Protein AF-A0A8T7ET95-F1 (afdb_monomer_lite)

Secondary structure (DSSP, 8-state):
--HHHHHHHHHHHHHHHHHHHHHHHHHHHSS----EEEEETTTEEEEE-HHHHHHHHHHHHHHHHHHHHHTSPPPPPPPP----S---

pLDDT: mean 88.33, std 13.87, range [48.28, 98.75]

Sequence (88 aa):
MDRAAWGKRLAMAFIIGGALGNVVDRVRFDYVIDFINYRIPGVISNVSNLADHAIVAGVIALLIITWRAEDEPAPEPAPADTPDAAGE

Radius of gyration: 23.2 Å; chains: 1; bounding box: 56×46×63 Å

Foldseek 3Di:
DDPLVVLLVQLVCLQVVLVVLQVVCCVVPVGGDFDDFDDDPPPDTDTHDVSVVSNVSSVVSNVVSVVVVVPDPDPDPDPPPPPDPDDD

Structure (mmCIF, N/CA/C/O backbone):
data_AF-A0A8T7ET95-F1
#
_entry.id   AF-A0A8T7ET95-F1
#
loop_
_atom_site.group_PDB
_atom_site.id
_atom_site.type_symbol
_atom_site.label_atom_id
_atom_site.label_alt_id
_atom_site.label_comp_id
_atom_site.labe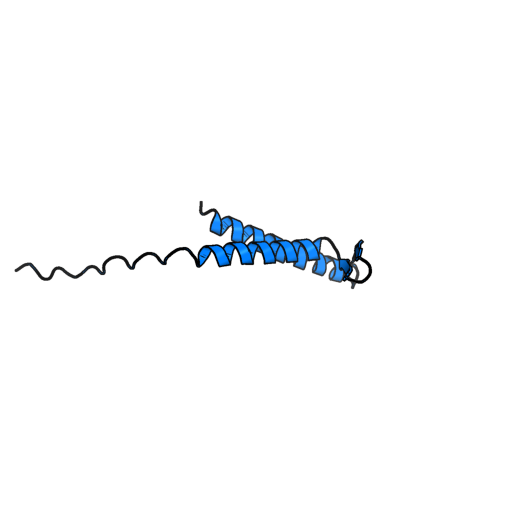l_asym_id
_atom_site.label_entity_id
_atom_site.label_seq_id
_atom_site.pdbx_PDB_ins_code
_atom_site.Cartn_x
_atom_site.Cartn_y
_atom_site.Cartn_z
_atom_site.occupancy
_atom_site.B_iso_or_equiv
_atom_site.auth_seq_id
_atom_site.auth_comp_id
_atom_site.auth_asym_id
_atom_site.auth_atom_id
_atom_site.pdbx_PDB_model_num
ATOM 1 N N . MET A 1 1 ? -29.427 -3.874 7.720 1.00 58.03 1 MET A N 1
ATOM 2 C CA . MET A 1 1 ? -28.073 -4.217 7.225 1.00 58.03 1 MET A CA 1
ATOM 3 C C . MET A 1 1 ? -27.061 -3.445 8.052 1.00 58.03 1 MET A C 1
ATOM 5 O O . MET A 1 1 ? -27.218 -2.237 8.167 1.00 58.03 1 MET A O 1
ATOM 9 N N . ASP A 1 2 ? -26.087 -4.128 8.654 1.00 80.25 2 ASP A N 1
ATOM 10 C CA . ASP A 1 2 ? -25.056 -3.503 9.493 1.00 80.25 2 ASP A CA 1
ATOM 11 C C . ASP A 1 2 ? -24.086 -2.661 8.636 1.00 80.25 2 ASP A C 1
ATOM 13 O O . ASP A 1 2 ? -23.401 -3.176 7.744 1.00 80.25 2 ASP A O 1
ATOM 17 N N . ARG A 1 3 ? -24.060 -1.345 8.886 1.00 82.62 3 ARG A N 1
ATOM 18 C CA . ARG A 1 3 ? -23.206 -0.384 8.166 1.00 82.62 3 ARG A CA 1
ATOM 19 C C . ARG A 1 3 ? -21.725 -0.619 8.472 1.00 82.62 3 ARG A C 1
ATOM 21 O O . ARG A 1 3 ? -20.901 -0.423 7.577 1.00 82.62 3 ARG A O 1
ATOM 28 N N . ALA A 1 4 ? -21.391 -1.080 9.677 1.00 79.50 4 ALA A N 1
ATOM 29 C CA . ALA A 1 4 ? -20.016 -1.368 10.073 1.00 79.50 4 ALA A CA 1
ATOM 30 C C . ALA A 1 4 ? -19.484 -2.610 9.343 1.00 79.50 4 ALA A C 1
ATOM 32 O O . ALA A 1 4 ? -18.386 -2.580 8.777 1.00 79.50 4 ALA A O 1
ATOM 33 N N . ALA A 1 5 ? -20.282 -3.679 9.255 1.00 86.31 5 ALA A N 1
ATOM 34 C CA . ALA A 1 5 ? -19.945 -4.847 8.442 1.00 86.31 5 ALA A CA 1
ATOM 35 C C . ALA A 1 5 ? -19.724 -4.496 6.962 1.00 86.31 5 ALA A C 1
ATOM 37 O O . ALA A 1 5 ? -18.792 -5.011 6.341 1.00 86.31 5 ALA A O 1
ATOM 38 N N . TRP A 1 6 ? -20.546 -3.613 6.387 1.00 92.81 6 TRP A N 1
ATOM 39 C CA . TRP A 1 6 ? -20.367 -3.188 4.996 1.00 92.81 6 TRP A CA 1
ATOM 40 C C . TRP A 1 6 ? -19.099 -2.345 4.801 1.00 92.81 6 TRP A C 1
ATOM 42 O O . TRP A 1 6 ? -18.350 -2.587 3.853 1.00 92.81 6 TRP A O 1
ATOM 52 N N . GLY A 1 7 ? -18.797 -1.440 5.738 1.00 94.56 7 GLY A N 1
ATOM 53 C CA . GLY A 1 7 ? -17.551 -0.670 5.735 1.00 94.56 7 GLY A CA 1
ATOM 54 C C . GLY A 1 7 ? -16.305 -1.561 5.738 1.00 94.56 7 GLY A C 1
ATOM 55 O O . GLY A 1 7 ? -15.409 -1.364 4.919 1.00 94.56 7 GLY A O 1
ATOM 56 N N . LYS A 1 8 ? -16.275 -2.602 6.586 1.00 95.75 8 LYS A N 1
ATOM 57 C CA . LYS A 1 8 ? -15.157 -3.566 6.631 1.00 95.75 8 LYS A CA 1
ATOM 58 C C . LYS A 1 8 ? -14.983 -4.315 5.309 1.00 95.75 8 LYS A C 1
ATOM 60 O O . LYS A 1 8 ? -13.860 -4.499 4.848 1.00 95.75 8 LYS A O 1
ATOM 65 N N . ARG A 1 9 ? -16.087 -4.723 4.671 1.00 97.06 9 ARG A N 1
ATOM 66 C CA . ARG A 1 9 ? -16.049 -5.402 3.362 1.00 97.06 9 ARG A CA 1
ATOM 67 C C . ARG A 1 9 ? -15.472 -4.504 2.275 1.00 97.06 9 ARG A C 1
ATOM 69 O O . ARG A 1 9 ? -14.658 -4.974 1.489 1.00 97.06 9 ARG A O 1
ATOM 76 N N . LEU A 1 10 ? -15.859 -3.228 2.249 1.00 97.50 10 LEU A N 1
ATOM 77 C CA . LEU A 1 10 ? -15.278 -2.270 1.311 1.00 97.50 10 LEU A CA 1
ATOM 78 C C . LEU A 1 10 ? -13.785 -2.068 1.559 1.00 97.50 10 LEU A C 1
ATOM 80 O O . LEU A 1 10 ? -13.011 -2.156 0.614 1.00 97.50 10 LEU A O 1
ATOM 84 N N . ALA A 1 11 ? -13.369 -1.866 2.810 1.00 97.88 11 ALA A N 1
ATOM 85 C CA . ALA A 1 11 ? -11.955 -1.719 3.148 1.00 97.88 11 ALA A CA 1
ATOM 86 C C . ALA A 1 11 ? -11.124 -2.923 2.659 1.00 97.88 11 ALA A C 1
ATOM 88 O O . ALA A 1 11 ? -10.099 -2.749 2.000 1.00 97.88 11 ALA A O 1
ATOM 89 N N . MET A 1 12 ? -11.624 -4.144 2.878 1.00 98.19 12 MET A N 1
ATOM 90 C CA . MET A 1 12 ? -11.000 -5.367 2.364 1.00 98.19 12 MET A CA 1
ATOM 91 C C . MET A 1 12 ? -10.986 -5.431 0.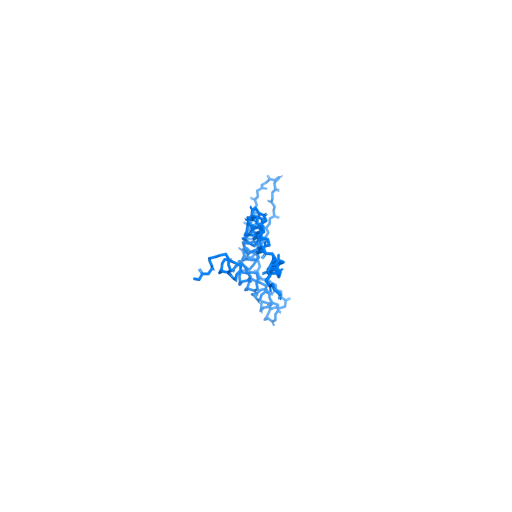833 1.00 98.19 12 MET A C 1
ATOM 93 O O . MET A 1 12 ? -9.985 -5.847 0.255 1.00 98.19 12 MET A O 1
ATOM 97 N N . ALA A 1 13 ? -12.056 -4.996 0.161 1.00 98.38 13 ALA A N 1
ATOM 98 C CA . ALA A 1 13 ? -12.102 -4.949 -1.299 1.00 98.38 13 ALA A CA 1
ATOM 99 C C . ALA A 1 13 ? -11.043 -3.997 -1.882 1.00 98.38 13 ALA A C 1
ATOM 101 O O . ALA A 1 13 ? -10.423 -4.334 -2.887 1.00 98.38 13 ALA A O 1
ATOM 102 N N . PHE A 1 14 ? -10.785 -2.857 -1.234 1.00 98.62 14 PHE A N 1
ATOM 103 C CA . PHE A 1 14 ? -9.713 -1.931 -1.619 1.00 98.62 14 PHE A CA 1
ATOM 104 C C . PHE A 1 14 ? -8.322 -2.567 -1.482 1.00 98.62 14 PHE A C 1
ATOM 106 O O . PHE A 1 14 ? -7.524 -2.501 -2.417 1.00 98.62 14 PHE A O 1
ATOM 113 N N . ILE A 1 15 ? -8.052 -3.237 -0.355 1.00 98.75 15 ILE A N 1
ATOM 114 C CA . ILE A 1 15 ? -6.769 -3.915 -0.104 1.00 98.75 15 ILE A CA 1
ATOM 115 C C . ILE A 1 15 ? -6.539 -5.035 -1.122 1.00 98.75 15 ILE A C 1
ATOM 117 O O . ILE A 1 15 ? -5.503 -5.076 -1.784 1.00 98.75 15 ILE A O 1
ATOM 121 N N . ILE A 1 16 ? -7.516 -5.932 -1.269 1.00 98.69 16 ILE A N 1
ATOM 122 C CA . ILE A 1 16 ? -7.411 -7.085 -2.169 1.00 98.69 16 ILE A CA 1
ATOM 123 C C . ILE A 1 16 ? -7.354 -6.621 -3.625 1.00 98.69 16 ILE A C 1
ATOM 125 O O . ILE A 1 16 ? -6.545 -7.132 -4.393 1.00 98.69 16 ILE A O 1
ATOM 129 N N . GLY A 1 17 ? -8.175 -5.640 -4.007 1.00 98.50 17 GLY A N 1
ATOM 130 C CA . GLY A 1 17 ? -8.194 -5.089 -5.359 1.00 98.50 17 GLY A CA 1
ATOM 131 C C . GLY A 1 17 ? -6.861 -4.451 -5.750 1.00 98.50 17 GLY A C 1
ATOM 132 O O . GLY A 1 17 ? -6.348 -4.737 -6.830 1.00 98.50 17 GLY A O 1
ATOM 133 N N . GLY A 1 18 ? -6.261 -3.652 -4.861 1.00 98.50 18 GLY A N 1
ATOM 134 C CA . GLY A 1 18 ? -4.936 -3.077 -5.098 1.00 98.50 18 GLY A CA 1
ATOM 135 C C . GLY A 1 18 ? -3.841 -4.146 -5.167 1.00 98.50 18 GLY A C 1
ATOM 136 O O . GLY A 1 18 ? -3.052 -4.163 -6.112 1.00 98.50 18 GLY A O 1
ATOM 137 N N . ALA A 1 19 ? -3.837 -5.108 -4.238 1.00 98.50 19 ALA A N 1
ATOM 138 C CA . ALA A 1 19 ? -2.879 -6.213 -4.267 1.00 98.50 19 ALA A CA 1
ATOM 139 C C . ALA A 1 19 ? -2.988 -7.029 -5.566 1.00 98.50 19 ALA A C 1
ATOM 141 O O . ALA A 1 19 ? -1.971 -7.336 -6.189 1.00 98.50 19 ALA A O 1
ATOM 142 N N . LEU A 1 20 ? -4.213 -7.325 -6.011 1.00 98.56 20 LEU A N 1
ATOM 143 C CA . LEU A 1 20 ? -4.459 -8.036 -7.260 1.00 98.56 20 LEU A CA 1
ATOM 144 C C . LEU A 1 20 ? -3.995 -7.230 -8.477 1.00 98.56 20 LEU A C 1
ATOM 146 O O . LEU A 1 20 ? -3.386 -7.814 -9.366 1.00 98.56 20 LEU A O 1
ATOM 150 N N . GLY A 1 21 ? -4.214 -5.912 -8.512 1.00 98.00 21 GLY A N 1
ATOM 151 C CA . GLY A 1 21 ? -3.702 -5.048 -9.584 1.00 98.00 21 GLY A CA 1
ATOM 152 C C . GLY A 1 21 ? -2.181 -5.152 -9.727 1.00 98.00 21 GLY A C 1
ATOM 153 O O . GLY A 1 21 ? -1.674 -5.457 -10.804 1.00 98.00 21 GLY A O 1
ATOM 154 N N . ASN A 1 22 ? -1.464 -5.049 -8.608 1.00 98.31 22 ASN A N 1
ATOM 155 C CA . ASN A 1 22 ? -0.009 -5.200 -8.565 1.00 98.31 22 ASN A CA 1
ATOM 156 C C . ASN A 1 22 ? 0.475 -6.622 -8.925 1.00 98.31 22 ASN A C 1
ATOM 158 O O . ASN A 1 22 ? 1.607 -6.795 -9.384 1.00 98.31 22 ASN A O 1
ATOM 162 N N . VAL A 1 23 ? -0.337 -7.658 -8.696 1.00 98.44 23 VAL A N 1
ATOM 163 C CA . VAL A 1 23 ? -0.042 -9.032 -9.140 1.00 98.44 23 VAL A CA 1
ATOM 164 C C . VAL A 1 23 ? -0.265 -9.181 -10.642 1.00 98.44 23 VAL A C 1
ATOM 166 O O . VAL A 1 23 ? 0.577 -9.768 -11.315 1.00 98.44 23 VAL A O 1
ATOM 169 N N . VAL A 1 24 ? -1.361 -8.641 -11.180 1.00 98.25 24 VAL A N 1
ATOM 170 C CA . VAL A 1 24 ? -1.659 -8.667 -12.621 1.00 98.25 24 VAL A CA 1
ATOM 171 C C . VAL A 1 24 ? -0.540 -7.996 -13.411 1.00 98.25 24 VAL A C 1
ATOM 173 O O . VAL A 1 24 ? -0.098 -8.556 -14.416 1.00 98.25 24 VAL A O 1
ATOM 176 N N . ASP A 1 25 ? -0.033 -6.863 -12.926 1.00 97.75 25 ASP A N 1
ATOM 177 C CA . ASP A 1 25 ? 1.113 -6.185 -13.531 1.00 97.75 25 ASP A CA 1
ATOM 178 C C . ASP A 1 25 ? 2.347 -7.091 -13.568 1.00 97.75 25 ASP A C 1
ATOM 180 O O . ASP A 1 25 ? 2.923 -7.298 -14.633 1.00 97.75 25 ASP A O 1
ATOM 184 N N . ARG A 1 26 ? 2.693 -7.737 -12.448 1.00 97.88 26 ARG A N 1
ATOM 185 C CA . ARG A 1 26 ? 3.831 -8.670 -12.398 1.00 97.88 26 ARG A CA 1
ATOM 186 C C . ARG A 1 26 ? 3.655 -9.874 -13.316 1.00 97.88 26 ARG A C 1
ATOM 188 O O . ARG A 1 26 ? 4.606 -10.275 -13.969 1.00 97.88 26 ARG A O 1
ATOM 195 N N . VAL A 1 27 ? 2.453 -10.438 -13.409 1.00 98.31 27 VAL A N 1
ATOM 196 C CA . VAL A 1 27 ? 2.196 -11.574 -14.312 1.00 98.31 27 VAL A CA 1
ATOM 197 C C . VAL A 1 27 ? 2.330 -11.157 -15.778 1.00 98.31 27 VAL A C 1
ATOM 199 O O . VAL A 1 27 ? 2.747 -11.961 -16.610 1.00 98.31 27 VAL A O 1
ATOM 202 N N . ARG A 1 28 ? 1.970 -9.914 -16.115 1.00 98.25 28 ARG A N 1
ATOM 203 C CA . ARG A 1 28 ? 1.932 -9.440 -17.502 1.00 98.25 28 ARG A CA 1
ATOM 204 C C . ARG A 1 28 ? 3.238 -8.802 -17.971 1.00 98.25 28 ARG A C 1
ATOM 206 O O . ARG A 1 28 ? 3.558 -8.902 -19.153 1.00 98.25 28 ARG A O 1
ATOM 213 N N . PHE A 1 29 ? 3.950 -8.135 -17.070 1.00 97.06 29 PHE A N 1
ATOM 214 C CA . PHE A 1 29 ? 5.097 -7.285 -17.383 1.00 97.06 29 PHE A CA 1
ATOM 215 C C . PHE A 1 29 ? 6.364 -7.644 -16.596 1.00 97.06 29 PHE A C 1
ATOM 217 O O . PHE A 1 29 ? 7.408 -7.088 -16.906 1.00 97.06 29 PHE A O 1
ATOM 224 N N . ASP A 1 30 ? 6.304 -8.553 -15.614 1.00 97.38 30 ASP A N 1
ATOM 225 C CA . ASP A 1 30 ? 7.401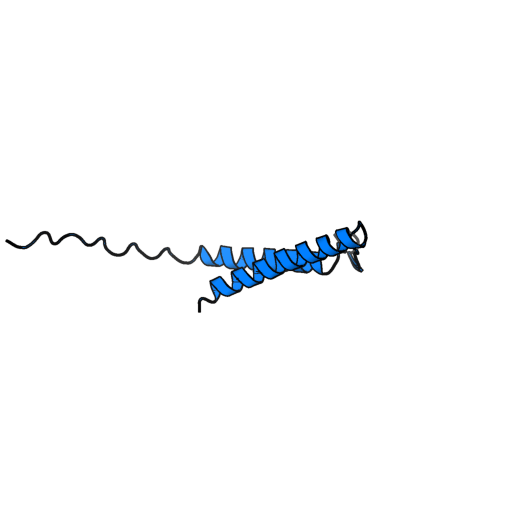 -8.910 -14.685 1.00 97.38 30 ASP A CA 1
ATOM 226 C C . ASP A 1 30 ? 7.798 -7.796 -13.688 1.00 97.38 30 ASP A C 1
ATOM 228 O O . ASP A 1 30 ? 8.610 -7.989 -12.786 1.00 97.38 30 ASP A O 1
ATOM 232 N N . TYR A 1 31 ? 7.161 -6.626 -13.778 1.00 96.19 31 TYR A N 1
ATOM 233 C CA . TYR A 1 31 ? 7.321 -5.498 -12.861 1.00 96.19 31 TYR A CA 1
ATOM 234 C C . TYR A 1 31 ? 5.992 -4.757 -12.663 1.00 96.19 31 TYR A C 1
ATOM 236 O O . TYR A 1 31 ? 5.012 -5.011 -13.358 1.00 96.19 31 TYR A O 1
ATOM 244 N N . VAL A 1 32 ? 5.958 -3.844 -11.689 1.00 97.62 32 VAL A N 1
ATOM 245 C CA . VAL A 1 32 ? 4.815 -2.951 -11.437 1.00 97.62 32 VAL A CA 1
ATOM 246 C C . VAL A 1 32 ? 5.089 -1.591 -12.062 1.00 97.62 32 VAL A C 1
ATOM 248 O O . VAL A 1 32 ? 6.220 -1.102 -12.003 1.00 97.62 32 VAL A O 1
ATOM 251 N N . ILE A 1 33 ? 4.073 -0.992 -12.683 1.00 96.69 33 ILE A N 1
ATOM 252 C CA . ILE A 1 33 ? 4.209 0.312 -13.335 1.00 96.69 33 ILE A CA 1
ATOM 253 C C . ILE A 1 33 ? 3.834 1.416 -12.348 1.00 96.69 33 ILE A C 1
ATOM 255 O O . ILE A 1 33 ? 2.654 1.667 -12.102 1.00 96.69 33 ILE A O 1
ATOM 259 N N . ASP A 1 34 ? 4.838 2.139 -11.857 1.00 96.44 34 ASP A N 1
ATOM 260 C CA . ASP A 1 34 ? 4.624 3.327 -11.035 1.00 96.44 34 ASP A CA 1
ATOM 261 C C . ASP A 1 34 ? 4.551 4.586 -11.906 1.00 96.44 34 ASP A C 1
ATOM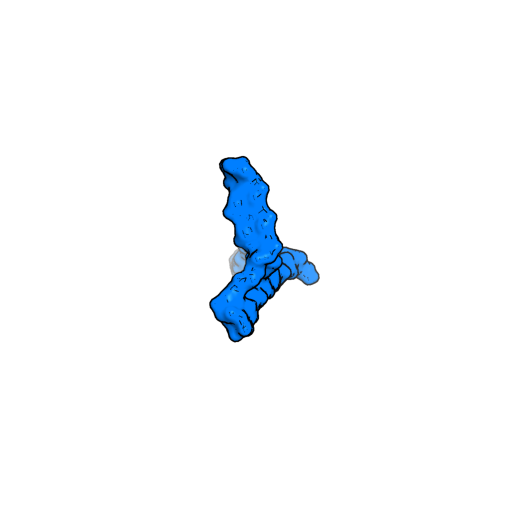 263 O O . ASP A 1 34 ? 5.469 4.903 -12.664 1.00 96.44 34 ASP A O 1
ATOM 267 N N . PHE A 1 35 ? 3.440 5.314 -11.809 1.00 95.81 35 PHE A N 1
ATOM 268 C CA . PHE A 1 35 ? 3.148 6.477 -12.659 1.00 95.81 35 PHE A CA 1
ATOM 269 C C . PHE A 1 35 ? 2.804 7.744 -11.870 1.00 95.81 35 PHE A C 1
ATOM 271 O O . PHE A 1 35 ? 2.661 8.820 -12.453 1.00 95.81 35 PHE A O 1
ATOM 278 N N . ILE A 1 36 ? 2.679 7.645 -10.548 1.00 95.44 36 ILE A N 1
ATOM 279 C CA . ILE A 1 36 ? 2.426 8.770 -9.652 1.00 95.44 36 ILE A CA 1
ATOM 280 C C . ILE A 1 36 ? 3.752 9.154 -9.004 1.00 95.44 36 ILE A C 1
ATOM 282 O O . ILE A 1 36 ? 4.412 8.321 -8.393 1.00 95.44 36 ILE A O 1
ATOM 286 N N . ASN A 1 37 ? 4.155 10.418 -9.133 1.00 95.75 37 ASN A N 1
ATOM 287 C CA . ASN A 1 37 ? 5.413 10.922 -8.585 1.00 95.75 37 ASN A CA 1
ATOM 288 C C . ASN A 1 37 ? 5.144 12.111 -7.658 1.00 95.75 37 ASN A C 1
ATOM 290 O O . ASN A 1 37 ? 4.719 13.178 -8.106 1.00 95.75 37 ASN A O 1
ATOM 294 N N . TYR A 1 38 ? 5.411 11.923 -6.368 1.00 92.75 38 TYR A N 1
ATOM 295 C CA . TYR A 1 38 ? 5.368 12.970 -5.358 1.00 92.75 38 TYR A CA 1
ATOM 296 C C . TYR A 1 38 ? 6.787 13.356 -4.963 1.00 92.75 38 TYR A C 1
ATOM 298 O O . TYR A 1 38 ? 7.545 12.546 -4.425 1.00 92.75 38 TYR A O 1
ATOM 306 N N . ARG A 1 39 ? 7.132 14.627 -5.167 1.00 92.88 39 ARG A N 1
ATOM 307 C CA . ARG A 1 39 ? 8.417 15.174 -4.741 1.00 92.88 39 ARG A CA 1
ATOM 308 C C . ARG A 1 39 ? 8.207 16.484 -3.998 1.00 92.88 39 ARG A C 1
ATOM 310 O O . ARG A 1 39 ? 7.851 17.495 -4.593 1.00 92.88 39 ARG A O 1
ATOM 317 N N . ILE A 1 40 ? 8.467 16.449 -2.697 1.00 92.19 40 ILE A N 1
ATOM 318 C CA . ILE A 1 40 ? 8.512 17.620 -1.824 1.00 92.19 40 ILE A CA 1
ATOM 319 C C . ILE A 1 40 ? 9.960 17.741 -1.329 1.00 92.19 40 ILE A C 1
ATOM 321 O O . ILE A 1 40 ? 10.416 16.863 -0.587 1.00 92.19 40 ILE A O 1
ATOM 325 N N . PRO A 1 41 ? 10.711 18.780 -1.745 1.00 91.81 41 PRO A N 1
ATOM 326 C CA . PRO A 1 41 ? 12.118 18.939 -1.384 1.00 91.81 41 PRO A CA 1
ATOM 327 C C . PRO A 1 41 ? 12.344 18.864 0.130 1.00 91.81 41 PRO A C 1
ATOM 329 O O . PRO A 1 41 ? 11.701 19.578 0.891 1.00 91.81 41 PRO A O 1
ATOM 332 N N . GLY A 1 42 ? 13.252 17.984 0.561 1.00 90.94 42 GLY A N 1
ATOM 333 C CA . GLY A 1 42 ? 13.601 17.801 1.975 1.00 90.94 42 GLY A CA 1
ATOM 334 C C . GLY A 1 42 ? 12.558 17.074 2.833 1.00 90.94 42 GLY A C 1
ATOM 335 O O . GLY A 1 42 ? 12.807 16.887 4.018 1.00 90.94 42 GLY A O 1
ATOM 336 N N . VAL A 1 43 ? 11.422 16.652 2.264 1.00 93.62 43 VAL A N 1
ATOM 337 C CA . VAL A 1 43 ? 10.326 16.020 3.022 1.00 93.62 43 VAL A CA 1
ATOM 338 C C . VAL A 1 43 ? 10.010 14.626 2.498 1.00 93.62 43 VAL A C 1
ATOM 340 O O . VAL A 1 43 ? 10.084 13.658 3.248 1.00 93.62 43 VAL A O 1
ATOM 343 N N . ILE A 1 44 ? 9.650 14.505 1.216 1.00 89.56 44 ILE A N 1
ATOM 344 C CA . ILE A 1 44 ? 9.182 13.238 0.648 1.00 89.56 44 ILE A CA 1
ATOM 345 C C . ILE A 1 44 ? 9.612 13.107 -0.812 1.00 89.56 44 ILE A C 1
ATOM 347 O O . ILE A 1 44 ? 9.539 14.054 -1.597 1.00 89.56 44 ILE A O 1
ATOM 351 N N . SER A 1 45 ? 10.045 11.907 -1.180 1.00 92.06 45 SER A N 1
ATOM 352 C CA . SER A 1 45 ? 10.262 11.496 -2.563 1.00 92.06 45 SER A CA 1
ATOM 353 C C . SER A 1 45 ? 9.646 10.115 -2.709 1.00 92.06 45 SER A C 1
ATOM 355 O O . SER A 1 45 ? 10.242 9.137 -2.267 1.00 92.06 45 SER A O 1
ATOM 357 N N . ASN A 1 46 ? 8.447 10.052 -3.281 1.00 93.56 46 ASN A N 1
ATOM 358 C CA . ASN A 1 46 ? 7.682 8.820 -3.419 1.00 93.56 46 ASN A CA 1
ATOM 359 C C . ASN A 1 46 ? 7.238 8.637 -4.869 1.00 93.56 46 ASN A C 1
ATOM 361 O O . ASN A 1 46 ? 6.695 9.565 -5.470 1.00 93.56 46 ASN A O 1
ATOM 365 N N . VAL A 1 47 ? 7.449 7.441 -5.408 1.00 95.88 47 VAL A N 1
ATOM 366 C CA . VAL A 1 47 ? 6.882 7.021 -6.690 1.00 95.88 47 VAL A CA 1
ATOM 367 C C . VAL A 1 47 ? 5.949 5.856 -6.384 1.00 95.88 47 VAL A C 1
ATOM 369 O O . VAL A 1 47 ? 6.325 4.971 -5.622 1.00 95.88 47 VAL A O 1
ATOM 372 N N . SER A 1 48 ? 4.722 5.909 -6.885 1.00 96.88 48 SER A N 1
ATOM 373 C CA . SER A 1 48 ? 3.679 4.929 -6.581 1.00 96.88 48 SER A CA 1
ATOM 374 C C . SER A 1 48 ? 2.713 4.758 -7.748 1.00 96.88 48 SER A C 1
ATOM 376 O O . SER A 1 48 ? 2.777 5.459 -8.764 1.00 96.88 48 SER A O 1
ATOM 378 N N . ASN A 1 49 ? 1.777 3.832 -7.594 1.00 97.62 49 ASN A N 1
ATOM 379 C CA . ASN A 1 49 ? 0.675 3.611 -8.522 1.00 97.62 49 ASN A CA 1
ATOM 380 C C . ASN A 1 49 ? -0.682 3.685 -7.794 1.00 97.62 49 ASN A C 1
ATOM 382 O O . ASN A 1 49 ? -0.776 3.864 -6.576 1.00 97.62 49 ASN A O 1
ATOM 386 N N . LEU A 1 50 ? -1.770 3.561 -8.556 1.00 97.81 50 LEU A N 1
ATOM 387 C CA . LEU A 1 50 ? -3.124 3.588 -7.996 1.00 97.81 50 LEU A CA 1
ATOM 388 C C . LEU A 1 50 ? -3.417 2.387 -7.078 1.00 97.81 50 LEU A C 1
ATOM 390 O O . LEU A 1 50 ? -4.172 2.538 -6.117 1.00 97.81 50 LEU A O 1
ATOM 394 N N . ALA A 1 51 ? -2.837 1.216 -7.350 1.00 98.12 51 ALA A N 1
ATOM 395 C CA . ALA A 1 51 ? -3.013 0.028 -6.520 1.00 98.12 51 ALA A CA 1
ATOM 396 C C . ALA A 1 51 ? -2.430 0.225 -5.111 1.00 98.12 51 ALA A C 1
ATOM 398 O O . ALA A 1 51 ? -3.093 -0.125 -4.132 1.00 98.12 51 ALA A O 1
ATOM 399 N N . ASP A 1 52 ? -1.272 0.872 -4.982 1.00 97.69 52 ASP A N 1
ATOM 400 C CA . ASP A 1 52 ? -0.680 1.208 -3.682 1.00 97.69 52 ASP A CA 1
ATOM 401 C C . ASP A 1 52 ? -1.590 2.149 -2.886 1.00 97.69 52 ASP A C 1
ATOM 403 O O . ASP A 1 52 ? -1.843 1.931 -1.699 1.00 97.69 52 ASP A O 1
ATOM 407 N N . HIS A 1 53 ? -2.159 3.167 -3.540 1.00 97.88 53 HIS A N 1
ATOM 408 C CA . HIS A 1 53 ? -3.106 4.075 -2.889 1.00 97.88 53 HIS A CA 1
ATOM 409 C C . HIS A 1 53 ? -4.412 3.384 -2.497 1.00 97.88 53 HIS A C 1
ATOM 411 O O . HIS A 1 53 ? -4.965 3.703 -1.443 1.00 97.88 53 HIS A O 1
ATOM 417 N N . ALA A 1 54 ? -4.892 2.424 -3.292 1.00 98.50 54 ALA A N 1
ATOM 418 C CA . ALA A 1 54 ? -6.052 1.619 -2.929 1.00 98.50 54 ALA A CA 1
ATOM 419 C C . ALA A 1 54 ? -5.774 0.778 -1.674 1.00 98.50 54 ALA A C 1
ATOM 421 O O . ALA A 1 54 ? -6.596 0.768 -0.757 1.00 98.50 54 ALA A O 1
ATOM 422 N N . ILE A 1 55 ? -4.596 0.150 -1.586 1.00 98.62 55 ILE A N 1
ATOM 423 C CA . ILE A 1 55 ? -4.174 -0.598 -0.394 1.00 98.62 55 ILE A CA 1
ATOM 424 C C . ILE A 1 55 ? -4.107 0.331 0.820 1.00 98.62 55 ILE A C 1
ATOM 426 O O . ILE A 1 55 ? -4.724 0.035 1.843 1.00 98.62 55 ILE A O 1
ATOM 430 N N . VAL A 1 56 ? -3.417 1.470 0.708 1.00 98.19 56 VAL A N 1
ATOM 431 C CA . VAL A 1 56 ? -3.277 2.438 1.809 1.00 98.19 56 VAL A CA 1
ATOM 432 C C . VAL A 1 56 ? -4.643 2.947 2.274 1.00 98.19 56 VAL A C 1
ATOM 434 O O . VAL A 1 56 ? -4.918 2.946 3.473 1.00 98.19 56 VAL A O 1
ATOM 437 N N . ALA A 1 57 ? -5.530 3.324 1.349 1.00 98.50 57 ALA A N 1
ATOM 438 C CA . ALA A 1 57 ? -6.879 3.775 1.681 1.00 98.50 57 ALA A CA 1
ATOM 439 C C . ALA A 1 57 ? -7.700 2.676 2.376 1.00 98.50 57 ALA A C 1
ATOM 441 O O . ALA A 1 57 ? -8.375 2.950 3.369 1.00 98.50 57 ALA A O 1
ATOM 442 N N . GLY A 1 58 ? -7.614 1.432 1.896 1.00 98.44 58 GLY A N 1
ATOM 443 C CA . GLY A 1 58 ? -8.285 0.289 2.509 1.00 98.44 58 GLY A CA 1
ATOM 444 C C . GLY A 1 58 ? -7.773 -0.012 3.920 1.00 98.44 58 GLY A C 1
ATOM 445 O O . GLY A 1 58 ? -8.578 -0.207 4.830 1.00 98.44 58 GLY A O 1
ATOM 446 N N . VAL A 1 59 ? -6.454 0.027 4.138 1.00 98.56 59 VAL A N 1
ATOM 447 C CA . VAL A 1 59 ? -5.847 -0.155 5.469 1.00 98.56 59 VAL A CA 1
ATOM 448 C C . VAL A 1 59 ? -6.270 0.962 6.422 1.00 98.56 59 VAL A C 1
ATOM 450 O O . VAL A 1 59 ? -6.726 0.670 7.525 1.00 98.56 59 VAL A O 1
ATOM 453 N N . ILE A 1 60 ? -6.194 2.229 5.999 1.00 98.38 60 ILE A N 1
ATOM 454 C CA . ILE A 1 60 ? -6.630 3.373 6.817 1.00 98.38 60 ILE A CA 1
ATOM 455 C C . ILE A 1 60 ? -8.113 3.237 7.187 1.00 98.38 60 ILE A C 1
ATOM 457 O O . ILE A 1 60 ? -8.472 3.401 8.353 1.00 98.38 60 ILE A O 1
ATOM 461 N N . ALA A 1 61 ? -8.974 2.891 6.227 1.00 97.31 61 ALA A N 1
ATOM 462 C CA . ALA A 1 61 ? -10.395 2.680 6.487 1.00 97.31 61 ALA A CA 1
ATOM 463 C C . ALA A 1 61 ? -10.630 1.540 7.489 1.00 97.31 61 ALA A C 1
ATOM 465 O O . ALA A 1 61 ? -11.421 1.698 8.419 1.00 97.31 61 ALA A O 1
ATOM 466 N N . LEU A 1 62 ? -9.927 0.412 7.341 1.00 96.81 62 LEU A N 1
ATOM 467 C CA . LEU A 1 62 ? -10.053 -0.726 8.251 1.00 96.81 62 LEU A CA 1
ATOM 468 C C . LEU A 1 62 ? -9.610 -0.375 9.677 1.00 96.81 62 LEU A C 1
ATOM 470 O O . LEU A 1 62 ? -10.289 -0.762 10.631 1.00 96.81 62 LEU A O 1
ATOM 474 N N . LEU A 1 63 ? -8.519 0.382 9.821 1.00 96.75 63 LEU A N 1
ATOM 475 C CA . LEU A 1 63 ? -8.031 0.854 11.118 1.00 96.75 63 LEU A CA 1
ATOM 476 C C . LEU A 1 63 ? -9.050 1.774 11.791 1.00 96.75 63 LEU A C 1
ATOM 478 O O . LEU A 1 63 ? -9.393 1.552 12.948 1.00 96.75 63 LEU A O 1
ATOM 482 N N . ILE A 1 64 ? -9.600 2.749 11.059 1.00 95.31 64 ILE A N 1
ATOM 483 C CA . ILE A 1 64 ? -10.620 3.663 11.593 1.00 95.31 64 ILE A CA 1
ATOM 484 C C . ILE A 1 64 ? -11.873 2.895 12.031 1.00 95.31 64 ILE A C 1
ATOM 486 O O . ILE A 1 64 ? -12.425 3.179 13.091 1.00 95.31 64 ILE A O 1
ATOM 490 N N . ILE A 1 65 ? -12.340 1.931 11.232 1.00 93.69 65 ILE A N 1
ATOM 491 C CA . ILE A 1 65 ? -13.543 1.157 11.567 1.00 93.69 65 ILE A CA 1
ATOM 492 C C . ILE A 1 65 ? -13.307 0.288 12.804 1.00 93.69 65 ILE A C 1
ATOM 494 O O . ILE A 1 65 ? -14.178 0.218 13.665 1.00 93.69 65 ILE A O 1
ATOM 498 N N . THR A 1 66 ? -12.149 -0.368 12.886 1.00 91.88 66 THR A N 1
ATOM 499 C CA . THR A 1 66 ? -11.820 -1.248 14.015 1.00 91.88 66 THR A CA 1
ATOM 500 C C . THR A 1 66 ? -11.654 -0.450 15.299 1.00 91.88 66 THR A C 1
ATOM 502 O O . THR A 1 66 ? -12.259 -0.806 16.302 1.00 91.88 66 THR A O 1
ATOM 505 N N . TRP A 1 67 ? -10.936 0.674 15.246 1.00 92.69 67 TRP A N 1
ATOM 506 C CA . TRP A 1 67 ? -10.722 1.521 16.418 1.00 92.69 67 TRP A CA 1
ATOM 507 C C . TRP A 1 67 ? -12.041 2.055 16.996 1.00 92.69 67 TRP A C 1
ATOM 509 O O . TRP A 1 67 ? -12.239 2.052 18.202 1.00 92.69 67 TRP A O 1
ATOM 519 N N . ARG A 1 68 ? -13.005 2.423 16.141 1.00 89.00 68 ARG A N 1
ATOM 520 C CA . ARG A 1 68 ? -14.335 2.873 16.594 1.00 89.00 68 ARG A CA 1
ATOM 521 C C . ARG A 1 68 ? -15.232 1.755 17.126 1.00 89.00 68 ARG A C 1
ATOM 523 O O . ARG A 1 68 ? -16.233 2.060 17.761 1.00 89.00 68 ARG A O 1
ATOM 530 N N . ALA A 1 69 ? -14.936 0.494 16.813 1.00 82.25 69 ALA A N 1
ATOM 531 C CA . ALA A 1 69 ? -15.707 -0.644 17.307 1.00 82.25 69 ALA A CA 1
ATOM 532 C C . ALA A 1 69 ? -15.298 -1.042 18.736 1.00 82.25 69 ALA A C 1
ATOM 534 O O . ALA A 1 69 ? -16.096 -1.646 19.441 1.00 82.25 69 ALA A O 1
ATOM 535 N N . GLU A 1 70 ? -14.080 -0.698 19.167 1.00 73.88 70 GLU A N 1
ATOM 536 C CA . GLU A 1 70 ? -13.598 -0.939 20.535 1.00 73.88 70 GLU A CA 1
ATOM 537 C C . GLU A 1 70 ? -14.279 -0.027 21.571 1.00 73.88 70 GLU A C 1
ATOM 539 O O . GLU A 1 70 ? -14.383 -0.400 22.736 1.00 73.88 70 GLU A O 1
ATOM 544 N N . ASP A 1 71 ? -14.788 1.135 21.145 1.00 68.06 71 ASP A N 1
ATOM 545 C CA . ASP A 1 71 ? -15.530 2.077 21.997 1.00 68.06 71 ASP A CA 1
ATOM 546 C C . ASP A 1 71 ? -16.968 1.614 22.310 1.00 68.06 71 ASP A C 1
ATOM 548 O O . ASP A 1 71 ? -17.640 2.205 23.160 1.00 68.06 71 ASP A O 1
ATOM 552 N N . GLU A 1 72 ? -17.476 0.585 21.621 1.00 64.88 72 GLU A N 1
ATOM 553 C CA . GLU A 1 72 ? -18.825 0.069 21.843 1.00 64.88 72 GLU A CA 1
ATOM 554 C C . GLU A 1 72 ? -18.783 -0.958 22.990 1.00 64.88 72 GLU A C 1
ATOM 556 O O . GLU A 1 72 ? -18.142 -2.006 22.850 1.00 64.88 72 GLU A O 1
ATOM 561 N N . PRO A 1 73 ? -19.410 -0.675 24.151 1.00 59.72 73 PRO A N 1
ATOM 562 C CA . PRO A 1 73 ? -19.358 -1.584 25.286 1.00 59.72 73 PRO A CA 1
ATOM 563 C C . PRO A 1 73 ? -19.948 -2.928 24.868 1.00 59.72 73 PRO A C 1
ATOM 565 O O . PRO A 1 73 ? -21.029 -2.984 24.276 1.00 59.72 73 PRO A O 1
ATOM 568 N N . ALA A 1 74 ? -19.220 -4.009 25.165 1.00 66.81 74 ALA A N 1
ATOM 569 C CA . ALA A 1 74 ? -19.698 -5.360 24.914 1.00 66.81 74 ALA A CA 1
ATOM 570 C C . ALA A 1 74 ? -21.118 -5.496 25.488 1.00 66.81 74 ALA A C 1
ATOM 572 O O . ALA A 1 74 ? -21.345 -5.028 26.610 1.00 66.81 74 ALA A O 1
ATOM 573 N N . PRO A 1 75 ? -22.071 -6.087 24.740 1.00 71.44 75 PRO A N 1
ATOM 574 C CA . PRO A 1 75 ? -23.425 -6.266 25.236 1.00 71.44 75 PRO A CA 1
ATOM 575 C C . PRO A 1 75 ? -23.340 -6.951 26.597 1.00 71.44 75 PRO A C 1
ATOM 577 O O . PRO A 1 75 ? -22.718 -8.010 26.716 1.00 71.44 75 PRO A O 1
ATOM 580 N N . GLU A 1 76 ? -23.895 -6.288 27.615 1.00 71.25 76 GLU A N 1
ATOM 581 C CA . GLU A 1 76 ? -23.942 -6.805 28.978 1.00 71.25 76 GLU A CA 1
ATOM 582 C C . GLU A 1 76 ? -24.473 -8.239 28.898 1.00 71.25 76 GLU A C 1
ATOM 584 O O . GLU A 1 76 ? -25.476 -8.464 28.205 1.00 71.25 76 GLU A O 1
ATOM 589 N N . PRO A 1 77 ? -23.762 -9.229 29.476 1.00 74.81 77 PRO A N 1
ATOM 590 C CA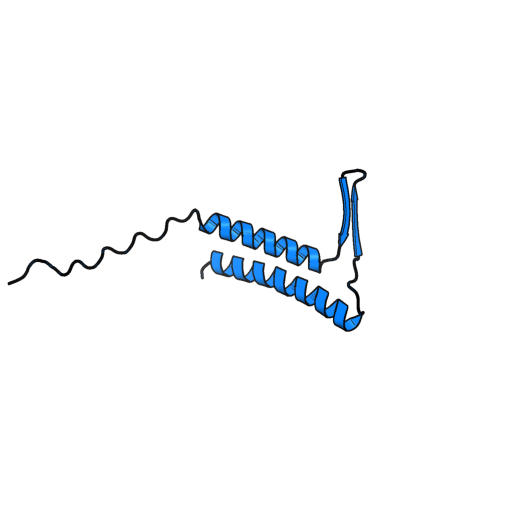 . PRO A 1 77 ? -24.186 -10.613 29.377 1.00 74.81 77 PRO A CA 1
ATOM 591 C C . PRO A 1 77 ? -25.643 -10.679 29.820 1.00 74.81 77 PRO A C 1
ATOM 593 O O . PRO A 1 77 ? -25.978 -10.203 30.905 1.00 74.81 77 PRO A O 1
ATOM 596 N N . ALA A 1 78 ? -26.502 -11.210 28.940 1.00 72.19 78 ALA A N 1
ATOM 597 C CA . ALA A 1 78 ? -27.910 -11.406 29.246 1.00 72.19 78 ALA A CA 1
ATOM 598 C C . ALA A 1 78 ? -27.996 -12.055 30.633 1.00 72.19 78 ALA A C 1
ATOM 600 O O . ALA A 1 78 ? -27.199 -12.970 30.887 1.00 72.19 78 ALA A O 1
ATOM 601 N N . PRO A 1 79 ? -28.871 -11.560 31.533 1.00 71.69 79 PRO A N 1
ATOM 602 C CA . PRO A 1 79 ? -28.965 -12.092 32.881 1.00 71.69 79 PRO A CA 1
ATOM 603 C C . PRO A 1 79 ? -29.076 -13.602 32.748 1.00 71.69 79 PRO A C 1
ATOM 605 O O . PRO A 1 79 ? -29.972 -14.093 32.064 1.00 71.69 79 PRO A O 1
ATOM 608 N N . ALA A 1 80 ? -28.082 -14.308 33.295 1.00 69.50 80 ALA A N 1
ATOM 609 C CA . ALA A 1 80 ? -28.090 -15.754 33.315 1.00 69.50 80 ALA A CA 1
ATOM 610 C C . ALA A 1 80 ? -29.450 -16.140 33.879 1.00 69.50 80 ALA A C 1
ATOM 612 O O . ALA A 1 80 ? -29.772 -15.684 34.981 1.00 69.50 80 ALA A O 1
ATOM 613 N N . ASP A 1 81 ? -30.242 -16.880 33.093 1.00 66.62 81 ASP A N 1
ATOM 614 C CA . ASP A 1 81 ? -31.490 -17.482 33.544 1.00 66.62 81 ASP A CA 1
ATOM 615 C C . ASP A 1 81 ? -31.157 -18.179 34.856 1.00 66.62 81 ASP A C 1
ATOM 617 O O . ASP A 1 81 ? -30.550 -19.250 34.882 1.00 66.62 81 ASP A O 1
ATOM 621 N N . THR A 1 82 ? -31.439 -17.492 35.959 1.00 62.19 82 THR A N 1
ATOM 622 C CA . THR A 1 8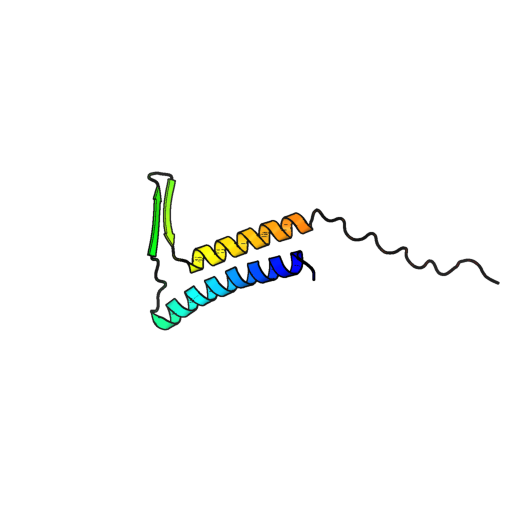2 ? -31.304 -18.047 37.288 1.00 62.19 82 THR A CA 1
ATOM 623 C C . THR A 1 82 ? -32.458 -19.023 37.315 1.00 62.19 82 THR A C 1
ATOM 625 O O . THR A 1 82 ? -33.597 -18.560 37.225 1.00 62.19 82 THR A O 1
ATOM 628 N N . PRO A 1 83 ? -32.216 -20.346 37.319 1.00 63.41 83 PRO A N 1
ATOM 629 C CA . PRO A 1 83 ? -33.317 -21.281 37.419 1.00 63.41 83 PRO A CA 1
ATOM 630 C C . PRO A 1 83 ? -34.047 -20.905 38.700 1.00 63.41 83 PRO A C 1
ATOM 632 O O . PRO A 1 83 ? -33.403 -20.828 39.750 1.00 63.41 83 PRO A O 1
ATOM 635 N N . ASP A 1 84 ? -35.330 -20.572 38.566 1.00 59.84 84 ASP A N 1
ATOM 636 C CA . ASP A 1 84 ? -36.202 -20.137 39.647 1.00 59.84 84 ASP A CA 1
ATOM 637 C C . ASP A 1 84 ? -35.938 -20.989 40.889 1.00 59.84 84 ASP A C 1
ATOM 639 O O . ASP A 1 84 ? -36.321 -22.156 40.987 1.00 59.84 84 ASP A O 1
ATOM 643 N N . ALA A 1 85 ? -35.262 -20.386 41.862 1.00 59.12 85 ALA A N 1
ATOM 644 C CA . ALA A 1 85 ? -35.237 -20.871 43.224 1.00 59.12 85 ALA A CA 1
ATOM 645 C C . ALA A 1 85 ? -36.573 -20.481 43.872 1.00 59.12 85 ALA A C 1
ATOM 647 O O . ALA A 1 85 ? -36.593 -19.648 44.771 1.00 59.12 85 ALA A O 1
ATOM 648 N N . ALA A 1 86 ? -37.690 -21.022 43.378 1.00 56.97 86 ALA A N 1
ATOM 649 C CA . ALA A 1 86 ? -39.001 -20.958 44.023 1.00 56.97 86 ALA A CA 1
ATOM 650 C C . ALA A 1 86 ? -40.023 -21.817 43.261 1.00 56.97 86 ALA A C 1
ATOM 652 O O . ALA A 1 86 ? -40.450 -21.444 42.173 1.00 56.97 86 ALA A O 1
ATOM 653 N N . GLY A 1 87 ? -40.478 -22.918 43.864 1.00 53.50 87 GLY A N 1
ATOM 654 C CA . GLY A 1 87 ? -41.709 -23.575 43.423 1.00 53.50 87 GLY A CA 1
ATOM 655 C C . GLY A 1 87 ? -41.812 -25.062 43.743 1.00 53.50 87 GLY A C 1
ATOM 656 O O . GLY A 1 87 ? -41.678 -25.860 42.828 1.00 53.50 87 GLY A O 1
ATOM 657 N N . GLU A 1 88 ? -42.102 -25.357 45.017 1.00 48.28 88 GLU A N 1
ATOM 658 C CA . GLU A 1 88 ? -42.812 -26.551 45.544 1.00 48.28 88 GLU A CA 1
ATOM 659 C C . GLU A 1 88 ? -42.179 -27.954 45.436 1.00 48.28 88 GLU A C 1
ATOM 661 O O . GLU A 1 88 ? -41.937 -28.480 44.330 1.00 48.28 88 GLU A O 1
#